Protein AF-A0A0D6JJ46-F1 (afdb_monomer_lite)

pLDDT: mean 74.97, std 7.01, range [56.66, 85.75]

Foldseek 3Di:
DVVVVVCVLPLLVLLLVLLQVLLQVCCVPPHDDDSVVSSVQSSVQLVVLLVCVVVVVDDDDVVQVVVLVVPRSRVSSVSSNVSSNVSSVVVVVVVD

Organism: NCBI:txid1608628

Secondary structure (DSSP, 8-state):
-HHHHHHHTSHHHHHHHHHHHHHHHHHHHH--S-HHHHHHHHHHHHHHHHHHHHTTSSPPPHHHHHHHHTSTTHHHHHHHHHHHHHHHHHHHHHT-

Sequence (96 aa):
MEDALVYLDNPWVVMVINGLIAGWLAGLLLGGGGLIRNLIVGILGALLGGLLVQLGVIALPPSVTDVTSQVPFGTQILVSTIGAIIVVLLARLIAR

Radius of gyration: 13.91 Å; chains: 1; bounding box: 38×26×36 Å

Structure (mmCIF, N/CA/C/O backbone):
data_AF-A0A0D6JJ46-F1
#
_entry.id   AF-A0A0D6JJ46-F1
#
loop_
_atom_site.group_PDB
_atom_site.id
_atom_site.type_symbol
_atom_site.label_atom_id
_atom_site.label_alt_id
_atom_site.label_comp_id
_atom_site.label_asym_id
_atom_site.label_entity_id
_atom_site.label_seq_id
_atom_site.pdbx_PDB_ins_code
_atom_site.Cartn_x
_atom_site.Cartn_y
_atom_site.Cartn_z
_atom_site.occupancy
_atom_site.B_iso_or_equiv
_atom_site.auth_seq_id
_atom_site.auth_comp_id
_atom_site.auth_asym_id
_atom_site.auth_atom_id
_atom_site.pdbx_PDB_model_num
ATOM 1 N N . MET A 1 1 ? 23.281 -12.034 -4.152 1.00 56.66 1 MET A N 1
ATOM 2 C CA . MET A 1 1 ? 22.408 -10.850 -4.336 1.00 56.66 1 MET A CA 1
ATOM 3 C C . MET A 1 1 ? 21.850 -10.822 -5.750 1.00 56.66 1 MET A C 1
ATOM 5 O O . MET A 1 1 ? 20.703 -10.423 -5.888 1.00 56.66 1 MET A O 1
ATOM 9 N N . GLU A 1 2 ? 22.579 -11.317 -6.761 1.00 61.53 2 GLU A N 1
ATOM 10 C CA . GLU A 1 2 ? 22.048 -11.489 -8.123 1.00 61.53 2 GLU A CA 1
ATOM 11 C C . GLU A 1 2 ? 20.740 -12.288 -8.209 1.00 61.53 2 GLU A C 1
ATOM 13 O O . GLU A 1 2 ? 19.838 -11.860 -8.919 1.00 61.53 2 GLU A O 1
ATOM 18 N N . ASP A 1 3 ? 20.571 -13.371 -7.443 1.00 64.12 3 ASP A N 1
ATOM 19 C CA . ASP A 1 3 ? 19.339 -14.175 -7.520 1.00 64.12 3 ASP A CA 1
ATOM 20 C C . ASP A 1 3 ? 18.088 -13.388 -7.111 1.00 64.12 3 ASP A C 1
ATOM 22 O O . ASP A 1 3 ? 17.023 -13.562 -7.689 1.00 64.12 3 ASP A O 1
ATOM 26 N N . ALA A 1 4 ? 18.210 -12.483 -6.133 1.00 60.69 4 ALA A N 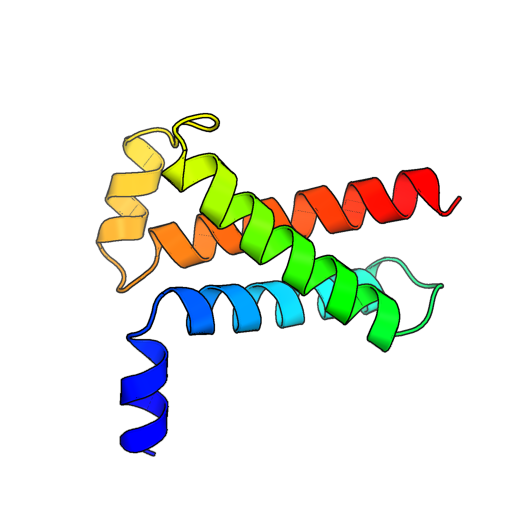1
ATOM 27 C CA . ALA A 1 4 ? 17.104 -11.627 -5.709 1.00 60.69 4 ALA A CA 1
ATOM 28 C C . ALA A 1 4 ? 16.743 -10.592 -6.785 1.00 60.69 4 ALA A C 1
ATOM 30 O O . ALA A 1 4 ? 15.567 -10.283 -6.957 1.00 60.69 4 ALA A O 1
ATOM 31 N N . LEU A 1 5 ? 17.738 -10.090 -7.524 1.00 63.62 5 LEU A N 1
ATOM 32 C CA . LEU A 1 5 ? 17.522 -9.141 -8.618 1.00 63.62 5 LEU A CA 1
ATOM 33 C C . LEU A 1 5 ? 16.744 -9.789 -9.769 1.00 63.62 5 LEU A C 1
ATOM 35 O O . LEU A 1 5 ? 15.830 -9.165 -10.294 1.00 63.62 5 LEU A O 1
ATOM 39 N N . VAL A 1 6 ? 17.006 -11.068 -10.064 1.00 68.62 6 VAL A N 1
ATOM 40 C CA . VAL A 1 6 ? 16.242 -11.848 -11.057 1.00 68.62 6 VAL A CA 1
ATOM 41 C C . VAL A 1 6 ? 14.749 -11.922 -10.707 1.00 68.62 6 VAL A C 1
ATOM 43 O O . VAL A 1 6 ? 13.898 -11.907 -11.594 1.00 68.62 6 VAL A O 1
ATOM 46 N N . TYR A 1 7 ? 14.393 -11.969 -9.419 1.00 66.50 7 TYR A N 1
ATOM 47 C CA . TYR A 1 7 ? 12.986 -11.948 -9.002 1.00 66.50 7 TYR A CA 1
ATOM 48 C C . TYR A 1 7 ? 12.364 -10.549 -9.033 1.00 66.50 7 TYR A C 1
ATOM 50 O O . TYR A 1 7 ? 11.149 -10.443 -9.194 1.00 66.50 7 TYR A O 1
ATOM 58 N N . LEU A 1 8 ? 13.160 -9.484 -8.900 1.00 64.81 8 LEU A N 1
ATOM 59 C CA . LEU A 1 8 ? 12.678 -8.103 -9.031 1.00 64.81 8 LEU A CA 1
ATOM 60 C C . LEU A 1 8 ? 12.347 -7.729 -10.479 1.00 64.81 8 LEU A C 1
ATOM 62 O O . LEU A 1 8 ? 11.579 -6.793 -10.687 1.00 64.81 8 LEU A O 1
ATOM 66 N N . ASP A 1 9 ? 12.825 -8.503 -11.454 1.00 69.38 9 ASP A N 1
ATOM 67 C CA . ASP A 1 9 ? 12.374 -8.389 -12.842 1.00 69.38 9 ASP A CA 1
ATOM 68 C C . ASP A 1 9 ? 10.937 -8.902 -13.047 1.00 69.38 9 ASP A C 1
ATOM 70 O O . ASP A 1 9 ? 10.316 -8.670 -14.087 1.00 69.38 9 ASP A O 1
ATOM 74 N N . ASN A 1 10 ? 10.375 -9.613 -12.062 1.00 73.94 10 ASN A N 1
ATOM 75 C CA . ASN A 1 10 ? 9.012 -10.108 -12.138 1.00 73.94 10 ASN A CA 1
ATOM 76 C C . ASN A 1 10 ? 8.012 -9.030 -11.665 1.00 73.94 10 ASN A C 1
ATOM 78 O O . ASN A 1 10 ? 8.020 -8.660 -10.484 1.00 73.94 10 ASN A O 1
ATO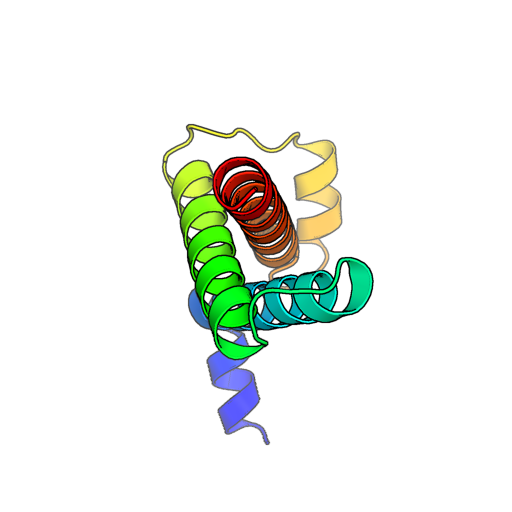M 82 N N . PRO A 1 11 ? 7.074 -8.585 -12.528 1.00 68.50 11 PRO A N 1
ATOM 83 C CA . PRO A 1 11 ? 6.126 -7.523 -12.195 1.00 68.50 11 PRO A CA 1
ATOM 84 C C . PRO A 1 11 ? 5.318 -7.807 -10.926 1.00 68.50 11 PRO A C 1
ATOM 86 O O . PRO A 1 11 ? 5.057 -6.901 -10.141 1.00 68.50 11 PRO A O 1
ATOM 89 N N . TRP A 1 12 ? 4.948 -9.067 -10.689 1.00 70.50 12 TRP A N 1
ATOM 90 C CA . TRP A 1 12 ? 4.134 -9.462 -9.540 1.00 70.50 12 TRP A CA 1
ATOM 91 C C . TRP A 1 12 ? 4.872 -9.281 -8.212 1.00 70.50 12 TRP A C 1
ATOM 93 O O . TRP A 1 12 ? 4.268 -8.876 -7.219 1.00 70.50 12 TRP A O 1
ATOM 103 N N . VAL A 1 13 ? 6.184 -9.522 -8.200 1.00 74.19 13 VAL A N 1
ATOM 104 C CA . VAL A 1 13 ? 7.029 -9.360 -7.010 1.00 74.19 13 VAL A CA 1
ATOM 105 C C . VAL A 1 13 ? 7.124 -7.884 -6.637 1.00 74.19 13 VAL A C 1
ATOM 107 O O . VAL A 1 13 ? 6.921 -7.525 -5.477 1.00 74.19 13 VAL A O 1
ATOM 110 N N . VAL A 1 14 ? 7.326 -7.017 -7.631 1.00 75.75 14 VAL A N 1
ATOM 111 C CA . VAL A 1 14 ? 7.359 -5.560 -7.444 1.00 75.75 14 VAL A CA 1
ATOM 112 C C . VAL A 1 14 ? 6.027 -5.044 -6.892 1.00 75.75 14 VAL A C 1
ATOM 114 O O . VAL A 1 14 ? 6.014 -4.248 -5.953 1.00 75.75 14 VAL A O 1
ATOM 117 N N . MET A 1 15 ? 4.895 -5.542 -7.404 1.00 72.69 15 MET A N 1
ATOM 118 C CA . MET A 1 15 ? 3.574 -5.167 -6.888 1.00 72.69 15 MET A CA 1
ATOM 119 C C . MET A 1 15 ? 3.383 -5.571 -5.424 1.00 72.69 15 MET A C 1
ATOM 121 O O . MET A 1 15 ? 2.911 -4.764 -4.624 1.00 72.69 15 MET A O 1
ATOM 125 N N . VAL A 1 16 ? 3.767 -6.796 -5.053 1.00 76.25 16 VAL A N 1
ATOM 126 C CA . VAL A 1 16 ? 3.654 -7.277 -3.667 1.00 76.25 16 VAL A CA 1
ATOM 127 C C . VAL A 1 16 ? 4.523 -6.443 -2.726 1.00 76.25 16 VAL A C 1
ATOM 129 O O . VAL A 1 16 ? 4.048 -6.037 -1.665 1.00 76.25 16 VAL A O 1
ATOM 132 N N . ILE A 1 17 ? 5.760 -6.127 -3.122 1.00 79.62 17 ILE A N 1
ATOM 133 C CA . ILE A 1 17 ? 6.669 -5.282 -2.335 1.00 79.62 17 ILE A CA 1
ATOM 134 C C . ILE A 1 17 ? 6.069 -3.885 -2.127 1.00 79.62 17 ILE A C 1
ATOM 136 O O . ILE A 1 17 ? 6.023 -3.402 -0.995 1.00 79.62 17 ILE A O 1
ATOM 140 N N . ASN A 1 18 ? 5.528 -3.258 -3.173 1.00 78.81 18 ASN A N 1
ATOM 141 C CA . ASN A 1 18 ? 4.892 -1.943 -3.046 1.00 78.81 18 ASN A CA 1
ATOM 142 C C . ASN A 1 18 ? 3.632 -1.983 -2.181 1.00 78.81 18 ASN A C 1
ATOM 144 O O . ASN A 1 18 ? 3.419 -1.085 -1.369 1.00 78.81 18 ASN A O 1
ATOM 148 N N . GLY A 1 19 ? 2.818 -3.033 -2.308 1.00 78.50 19 GLY A N 1
ATOM 149 C CA . GLY A 1 19 ? 1.642 -3.240 -1.465 1.00 78.50 19 GLY A CA 1
ATOM 150 C C . GLY A 1 19 ? 1.999 -3.386 0.013 1.00 78.50 19 GLY A C 1
ATOM 151 O O . GLY A 1 19 ? 1.343 -2.788 0.866 1.00 78.50 19 GLY A O 1
ATOM 152 N N . LEU A 1 20 ? 3.079 -4.111 0.321 1.00 81.31 20 LEU A N 1
ATOM 153 C CA . LEU A 1 20 ? 3.619 -4.218 1.677 1.00 81.31 20 LEU A CA 1
ATOM 154 C C . LEU A 1 20 ? 4.081 -2.854 2.209 1.00 81.31 20 LEU A C 1
ATOM 156 O O . LEU A 1 20 ? 3.694 -2.469 3.312 1.00 81.31 20 LEU A O 1
ATOM 160 N N . ILE A 1 21 ? 4.857 -2.102 1.423 1.00 81.19 21 ILE A N 1
ATOM 161 C CA . ILE A 1 21 ? 5.343 -0.768 1.811 1.00 81.19 21 ILE A CA 1
ATOM 162 C C . ILE A 1 21 ? 4.163 0.180 2.056 1.00 81.19 21 ILE A C 1
ATOM 164 O O . ILE A 1 21 ? 4.091 0.817 3.106 1.00 81.19 21 ILE A O 1
ATOM 168 N N . ALA A 1 22 ? 3.201 0.234 1.135 1.00 79.88 22 ALA A N 1
ATOM 169 C CA . ALA A 1 22 ? 2.022 1.088 1.245 1.00 79.88 22 ALA A CA 1
ATOM 170 C C . ALA A 1 22 ? 1.145 0.717 2.454 1.00 79.88 22 ALA A C 1
ATOM 172 O O . ALA A 1 22 ? 0.727 1.596 3.211 1.00 79.88 22 ALA A O 1
ATOM 173 N N . GLY A 1 23 ? 0.910 -0.580 2.678 1.00 79.25 23 GLY A N 1
ATOM 174 C CA . GLY A 1 23 ? 0.166 -1.085 3.832 1.00 79.25 23 GLY A CA 1
ATOM 175 C C . GLY A 1 23 ? 0.838 -0.745 5.166 1.00 79.25 23 GLY A C 1
ATOM 176 O O . GLY A 1 23 ? 0.178 -0.293 6.102 1.00 79.25 23 GLY A O 1
ATOM 177 N N . TRP A 1 24 ? 2.162 -0.890 5.253 1.00 82.56 24 TRP A N 1
ATOM 178 C CA . TRP A 1 24 ? 2.937 -0.507 6.437 1.00 82.56 24 TRP A CA 1
ATOM 179 C C . TRP A 1 24 ? 2.886 1.001 6.697 1.00 82.56 24 TRP A C 1
ATOM 181 O O . TRP A 1 24 ? 2.556 1.414 7.811 1.00 82.56 24 TRP A O 1
ATOM 191 N N . LEU A 1 25 ? 3.142 1.820 5.669 1.00 79.31 25 LEU A N 1
ATOM 192 C CA . LEU A 1 25 ? 3.093 3.282 5.761 1.00 79.31 25 LEU A CA 1
ATOM 193 C C . LEU A 1 25 ? 1.724 3.769 6.232 1.00 79.31 25 LEU A C 1
ATOM 195 O O . LEU 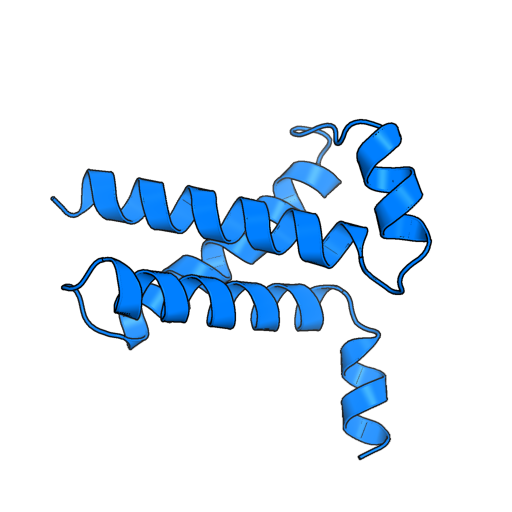A 1 25 ? 1.635 4.627 7.106 1.00 79.31 25 LEU A O 1
ATOM 199 N N . ALA A 1 26 ? 0.645 3.183 5.723 1.00 74.12 26 ALA A N 1
ATOM 200 C CA . ALA A 1 26 ? -0.697 3.513 6.178 1.00 74.12 26 ALA A CA 1
ATOM 201 C C . ALA A 1 26 ? -0.985 3.056 7.615 1.00 74.12 26 ALA A C 1
ATOM 203 O O . ALA A 1 26 ? -1.767 3.691 8.324 1.00 74.12 26 ALA A O 1
ATOM 204 N N . GLY A 1 27 ? -0.362 1.964 8.065 1.00 72.69 27 GLY A N 1
ATOM 205 C CA . GLY A 1 27 ? -0.398 1.555 9.465 1.00 72.69 27 GLY A CA 1
ATOM 206 C C . GLY A 1 27 ? 0.296 2.557 10.386 1.00 72.69 27 GLY A C 1
ATOM 207 O O . GLY A 1 27 ? -0.250 2.878 11.442 1.00 72.69 27 GLY A O 1
ATOM 208 N N . LEU A 1 28 ? 1.449 3.084 9.963 1.00 79.25 28 LEU A N 1
ATOM 209 C CA . LEU A 1 28 ? 2.210 4.092 10.705 1.00 79.25 28 LEU A CA 1
ATOM 210 C C . LEU A 1 28 ? 1.524 5.461 10.733 1.00 79.25 28 LEU A C 1
ATOM 212 O O . LEU A 1 28 ? 1.391 6.051 11.800 1.00 79.25 28 LEU A O 1
ATOM 216 N N . LEU A 1 29 ? 1.086 5.964 9.577 1.00 74.75 29 LEU A N 1
ATOM 217 C CA . LEU A 1 29 ? 0.566 7.328 9.439 1.00 74.75 29 LEU A CA 1
ATOM 218 C C . LEU A 1 29 ? -0.787 7.530 10.114 1.00 74.75 29 LEU A C 1
ATOM 220 O O . LEU A 1 29 ? -1.094 8.624 10.575 1.00 74.75 29 LEU A O 1
ATOM 224 N N . LEU A 1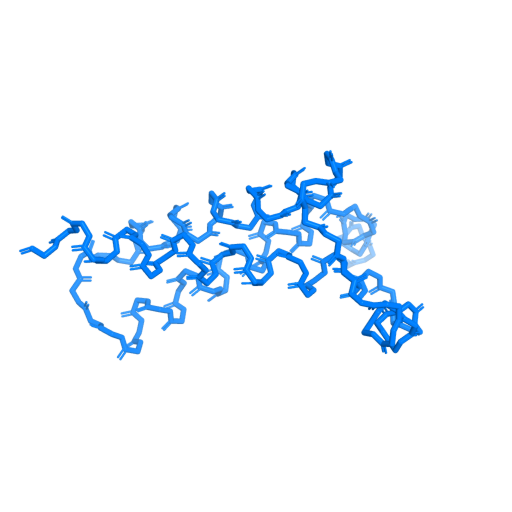 30 ? -1.624 6.498 10.119 1.00 68.94 30 LEU A N 1
ATOM 225 C CA . LEU A 1 30 ? -3.041 6.676 10.397 1.00 68.94 30 LEU A CA 1
ATOM 226 C C . LEU A 1 30 ? -3.515 5.901 11.644 1.00 68.94 30 LEU A C 1
ATOM 228 O O . LEU A 1 30 ? -4.681 6.034 12.012 1.00 68.94 30 LEU A O 1
ATOM 232 N N . GLY A 1 31 ? -2.650 5.101 12.288 1.00 69.19 31 GLY A N 1
ATOM 233 C CA . GLY A 1 31 ? -2.901 4.411 13.566 1.00 69.19 31 GLY A CA 1
ATOM 234 C C . GLY A 1 31 ? -4.058 3.390 13.577 1.00 69.19 31 GLY A C 1
ATOM 235 O O . GLY A 1 31 ? -4.931 3.403 12.711 1.00 69.19 31 GLY A O 1
ATOM 236 N N . GLY A 1 32 ? -4.068 2.485 14.568 1.00 68.50 32 GLY A N 1
ATOM 237 C CA . GLY A 1 32 ? -5.153 1.513 14.812 1.00 68.50 32 GLY A CA 1
ATOM 238 C C . GLY A 1 32 ? -5.224 0.319 13.835 1.00 68.50 32 GLY A C 1
ATOM 239 O O . GLY A 1 32 ? -4.927 0.437 12.650 1.00 68.50 32 GLY A O 1
ATOM 240 N N . GLY A 1 33 ? -5.621 -0.862 14.333 1.00 68.19 33 GLY A N 1
ATOM 241 C CA . GLY A 1 33 ? -5.964 -2.033 13.502 1.00 68.19 33 GLY A CA 1
ATOM 242 C C . GLY A 1 33 ? -4.897 -3.125 13.321 1.00 68.19 33 GLY A C 1
ATOM 243 O O . GLY A 1 33 ? -5.213 -4.156 12.733 1.00 68.19 33 GLY A O 1
ATOM 244 N N . GLY A 1 34 ? -3.687 -2.950 13.864 1.00 80.69 34 GLY A N 1
ATOM 245 C CA . GLY A 1 34 ? -2.609 -3.950 13.829 1.00 80.69 34 GLY A CA 1
ATOM 246 C C . GLY A 1 34 ? -1.822 -3.970 12.511 1.00 80.69 34 GLY A C 1
ATOM 247 O O . GLY A 1 34 ? -2.387 -3.878 11.423 1.00 80.69 34 GLY A O 1
ATOM 248 N N . LEU A 1 35 ? -0.494 -4.104 12.601 1.00 80.81 35 LEU A N 1
ATOM 249 C CA . LEU A 1 35 ? 0.409 -4.018 11.447 1.00 80.81 35 LEU A CA 1
ATOM 250 C C . LEU A 1 35 ? 0.081 -5.046 10.352 1.00 80.81 35 LEU A C 1
ATOM 252 O O . LEU A 1 35 ? -0.021 -4.698 9.179 1.00 80.81 35 LEU A O 1
ATOM 256 N N . ILE A 1 36 ? -0.119 -6.303 10.748 1.00 81.00 36 ILE A N 1
ATOM 257 C CA . ILE A 1 36 ? -0.340 -7.421 9.819 1.00 81.00 36 ILE A CA 1
ATOM 258 C C . ILE A 1 36 ? -1.583 -7.182 8.956 1.00 81.00 36 ILE A C 1
ATOM 260 O O . ILE A 1 36 ? -1.548 -7.395 7.747 1.00 81.00 36 ILE A O 1
ATOM 264 N N . ARG A 1 37 ? -2.665 -6.670 9.550 1.00 83.25 37 ARG A N 1
ATOM 265 C CA . ARG A 1 37 ? -3.892 -6.338 8.822 1.00 83.25 37 ARG A CA 1
ATOM 266 C C . ARG A 1 37 ? -3.623 -5.311 7.724 1.00 83.25 37 ARG A C 1
ATOM 268 O O . ARG A 1 37 ? -4.068 -5.496 6.597 1.00 83.25 37 ARG A O 1
ATOM 275 N N . ASN A 1 38 ? -2.880 -4.253 8.042 1.00 81.62 38 ASN A N 1
ATOM 276 C CA . ASN A 1 38 ? -2.602 -3.180 7.089 1.00 81.62 38 ASN A CA 1
ATOM 277 C C . ASN A 1 38 ? -1.682 -3.648 5.953 1.00 81.62 38 ASN A C 1
ATOM 279 O O . ASN A 1 38 ? -1.902 -3.272 4.805 1.00 81.62 38 ASN A O 1
ATOM 283 N N . LEU A 1 39 ? -0.721 -4.531 6.247 1.00 82.75 39 LEU A N 1
ATOM 284 C CA . LEU A 1 39 ? 0.108 -5.187 5.231 1.00 82.75 39 LEU A CA 1
ATOM 285 C C . LEU A 1 39 ? -0.729 -6.036 4.264 1.00 82.75 39 LEU A C 1
ATOM 287 O O . LEU A 1 39 ? -0.575 -5.907 3.052 1.00 82.75 39 LEU A O 1
ATOM 291 N N . ILE A 1 40 ? -1.643 -6.864 4.782 1.00 83.00 40 ILE A N 1
ATOM 292 C CA . ILE A 1 40 ? -2.512 -7.719 3.957 1.00 83.00 40 ILE A CA 1
ATOM 293 C C . ILE A 1 40 ? -3.397 -6.867 3.043 1.00 83.00 40 ILE A C 1
ATOM 295 O O . ILE A 1 40 ? -3.473 -7.115 1.842 1.00 83.00 40 ILE A O 1
ATOM 299 N N . VAL A 1 41 ? -4.034 -5.833 3.594 1.00 85.75 41 VAL A N 1
ATOM 300 C CA . VAL A 1 41 ? -4.883 -4.916 2.821 1.00 85.75 41 VAL A CA 1
ATOM 301 C C . VAL A 1 41 ? -4.068 -4.176 1.752 1.00 85.75 41 VAL A C 1
ATOM 303 O O . VAL A 1 41 ? -4.533 -4.036 0.622 1.00 85.75 41 VAL A O 1
ATOM 306 N N . GLY A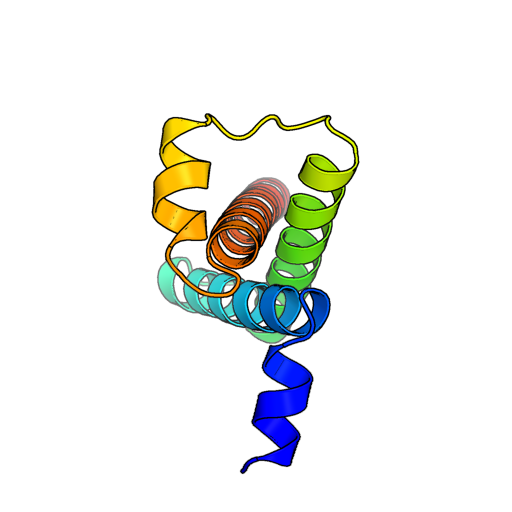 1 42 ? -2.841 -3.757 2.077 1.00 85.12 42 GLY A N 1
ATOM 307 C CA . GLY A 1 42 ? -1.924 -3.122 1.129 1.00 85.12 42 GLY A CA 1
ATOM 308 C C . GLY A 1 42 ? -1.540 -4.032 -0.041 1.00 85.12 42 GLY A C 1
ATOM 309 O O . GLY A 1 42 ? -1.607 -3.600 -1.191 1.00 85.12 42 GLY A O 1
ATOM 310 N N . ILE A 1 43 ? -1.222 -5.306 0.221 1.00 84.75 43 ILE A N 1
ATOM 311 C CA . ILE A 1 43 ? -0.953 -6.300 -0.834 1.00 84.75 43 ILE A CA 1
ATOM 312 C C . ILE A 1 43 ? -2.179 -6.489 -1.732 1.00 84.75 43 ILE A C 1
ATOM 314 O O . ILE A 1 43 ? -2.057 -6.433 -2.954 1.00 84.75 43 ILE A O 1
ATOM 318 N N . LEU A 1 44 ? -3.364 -6.682 -1.143 1.00 85.12 44 LEU A N 1
ATOM 319 C CA . LEU A 1 44 ? -4.600 -6.861 -1.910 1.00 85.12 44 LEU A CA 1
ATOM 320 C C . LEU A 1 44 ? -4.880 -5.653 -2.806 1.00 85.12 44 LEU A C 1
ATOM 322 O O . LEU A 1 44 ? -5.254 -5.821 -3.964 1.00 85.12 44 LEU A O 1
ATOM 326 N N . GLY A 1 45 ? -4.643 -4.443 -2.304 1.00 83.50 45 GLY A N 1
ATOM 327 C CA . GLY A 1 45 ? -4.781 -3.237 -3.104 1.00 83.50 45 GLY A CA 1
ATOM 328 C C . GLY A 1 45 ? -3.779 -3.131 -4.242 1.00 83.50 45 GLY A C 1
ATOM 329 O O . GLY A 1 45 ? -4.171 -2.784 -5.354 1.00 83.50 45 GLY A O 1
ATOM 330 N N . ALA A 1 46 ? -2.513 -3.476 -4.010 1.00 83.81 46 ALA A N 1
ATOM 331 C CA . ALA A 1 46 ? -1.507 -3.478 -5.066 1.00 83.81 46 ALA A CA 1
ATOM 332 C C . ALA A 1 46 ? -1.855 -4.445 -6.202 1.00 83.81 46 ALA A C 1
ATOM 334 O O . ALA A 1 46 ? -1.747 -4.086 -7.377 1.00 83.81 46 ALA A O 1
ATOM 335 N N . LEU A 1 47 ? -2.325 -5.643 -5.847 1.00 84.00 47 LEU A N 1
ATOM 336 C CA . LEU A 1 47 ? -2.759 -6.651 -6.811 1.00 84.00 47 LEU A CA 1
ATOM 337 C C . LEU A 1 47 ? -4.013 -6.202 -7.571 1.00 84.00 47 LEU A C 1
ATOM 339 O O . LEU A 1 47 ? -4.053 -6.308 -8.795 1.00 84.00 47 LEU A O 1
ATOM 343 N N . LEU A 1 48 ? -5.009 -5.647 -6.873 1.00 83.44 48 LEU A N 1
ATOM 344 C CA . LEU A 1 48 ? -6.225 -5.125 -7.502 1.00 83.44 48 LEU A CA 1
ATOM 345 C C . LEU A 1 48 ? -5.929 -3.947 -8.438 1.00 83.44 48 LEU A C 1
ATOM 347 O O . LEU A 1 48 ? -6.476 -3.903 -9.534 1.00 83.44 48 LEU A O 1
ATOM 351 N N . GLY A 1 49 ? -5.033 -3.028 -8.064 1.00 79.50 49 GLY A N 1
ATOM 352 C CA . GLY A 1 49 ? -4.611 -1.927 -8.936 1.00 79.50 49 GLY A CA 1
ATOM 353 C C . GLY A 1 49 ? -3.977 -2.421 -10.233 1.00 79.50 49 GLY A C 1
ATOM 354 O O . GLY A 1 49 ? -4.367 -1.983 -11.315 1.00 79.50 49 GLY A O 1
ATOM 355 N N . GLY A 1 50 ? -3.048 -3.379 -10.131 1.00 80.00 50 GLY A N 1
ATOM 356 C CA . GLY A 1 50 ? -2.422 -4.020 -11.291 1.00 80.00 50 GLY A CA 1
ATOM 357 C C . GLY A 1 50 ? -3.435 -4.706 -12.206 1.00 80.00 50 GLY A C 1
ATOM 358 O O . GLY A 1 50 ? -3.396 -4.531 -13.424 1.00 80.00 50 GLY A O 1
ATOM 359 N N . LEU A 1 51 ? -4.379 -5.435 -11.609 1.00 81.44 51 LEU A N 1
ATOM 360 C CA . LEU A 1 51 ? -5.429 -6.151 -12.326 1.00 81.44 51 LEU A CA 1
ATOM 361 C C . LEU A 1 51 ? -6.389 -5.195 -13.053 1.00 81.44 51 LEU A C 1
ATOM 363 O O . LEU A 1 51 ? -6.706 -5.414 -14.217 1.00 81.44 51 LEU A O 1
ATOM 367 N N . LEU A 1 52 ? -6.824 -4.109 -12.406 1.00 80.31 52 LEU A N 1
ATOM 368 C CA . LEU A 1 52 ? -7.745 -3.129 -12.999 1.00 80.31 52 LEU A CA 1
ATOM 369 C C . LEU A 1 52 ? -7.139 -2.401 -14.207 1.00 80.31 52 LEU A C 1
ATOM 371 O O . LEU A 1 52 ? -7.857 -2.074 -15.153 1.00 80.31 52 LEU A O 1
ATOM 375 N N . VAL A 1 53 ? -5.824 -2.182 -14.193 1.00 76.81 53 VAL A N 1
ATOM 376 C CA . VAL A 1 53 ? -5.095 -1.625 -15.338 1.00 76.81 53 VAL A CA 1
ATOM 377 C C . VAL A 1 53 ? -4.9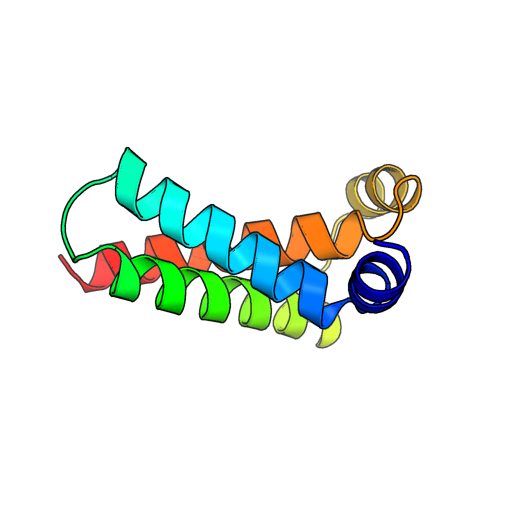32 -2.660 -16.450 1.00 76.81 53 VAL A C 1
ATOM 379 O O . VAL A 1 53 ? -5.177 -2.334 -17.608 1.00 76.81 53 VAL A O 1
ATOM 382 N N . GLN A 1 54 ? -4.589 -3.915 -16.129 1.00 78.00 54 GLN A N 1
ATOM 383 C CA . GLN A 1 54 ? -4.513 -4.988 -17.135 1.00 78.00 54 GLN A CA 1
ATOM 384 C C . GLN A 1 54 ? -5.855 -5.246 -17.828 1.00 78.00 54 GLN A C 1
ATOM 386 O O . GLN A 1 54 ? -5.887 -5.500 -19.028 1.00 78.00 54 GLN A O 1
ATOM 391 N N . LEU A 1 55 ? -6.960 -5.160 -17.086 1.00 78.69 55 LEU A N 1
ATOM 392 C CA . LEU A 1 55 ? -8.311 -5.328 -17.619 1.00 78.69 55 LEU A CA 1
ATOM 393 C C . LEU A 1 55 ? -8.805 -4.111 -18.422 1.00 78.69 55 LEU A C 1
ATOM 395 O O . LEU A 1 55 ? -9.921 -4.139 -18.932 1.00 78.69 55 LEU A O 1
ATOM 399 N N . GLY A 1 56 ? -8.015 -3.035 -18.522 1.00 78.25 56 GLY A N 1
ATOM 400 C CA . GLY A 1 56 ? -8.392 -1.816 -19.243 1.00 78.25 56 GLY A CA 1
ATOM 401 C C . GLY A 1 56 ? -9.514 -1.013 -18.577 1.00 78.25 56 GLY A C 1
ATOM 402 O O . GLY A 1 56 ? -10.044 -0.086 -19.183 1.00 78.25 56 GLY A O 1
ATOM 403 N N . VAL A 1 57 ? -9.877 -1.348 -17.334 1.00 78.38 57 VAL A N 1
ATOM 404 C CA . VAL A 1 57 ? -10.906 -0.638 -16.555 1.00 78.38 57 VAL A CA 1
ATOM 405 C C . VAL A 1 57 ? -10.387 0.732 -16.118 1.00 78.38 57 VAL A C 1
ATOM 407 O O . VAL A 1 57 ? -11.142 1.701 -16.075 1.00 78.38 57 VAL A O 1
ATOM 410 N N . ILE A 1 58 ? -9.088 0.819 -15.816 1.00 72.56 58 ILE A N 1
ATOM 411 C CA . ILE A 1 58 ? -8.400 2.067 -15.484 1.00 72.56 58 ILE A CA 1
ATOM 412 C C . ILE A 1 58 ? -7.370 2.353 -16.575 1.00 72.56 58 ILE A C 1
ATOM 414 O O . ILE A 1 58 ? -6.363 1.656 -16.689 1.00 72.56 58 ILE A O 1
ATOM 418 N N . ALA A 1 59 ? -7.614 3.402 -17.362 1.00 70.50 59 ALA A N 1
ATOM 419 C CA . ALA A 1 59 ? -6.651 3.909 -18.331 1.00 70.50 59 ALA A CA 1
ATOM 420 C C . ALA A 1 59 ? -5.680 4.877 -17.642 1.00 70.50 59 ALA A C 1
ATOM 422 O O . ALA A 1 59 ? -6.095 5.878 -17.053 1.00 70.50 59 ALA A O 1
ATOM 423 N N . LEU A 1 60 ? -4.381 4.587 -17.718 1.00 71.31 60 LEU A N 1
ATOM 424 C CA . LEU A 1 60 ? -3.347 5.519 -17.269 1.00 71.31 60 LEU A CA 1
ATOM 425 C C . LEU A 1 60 ? -3.123 6.585 -18.348 1.00 71.31 60 LEU A C 1
ATOM 427 O O . LEU A 1 60 ? -3.028 6.231 -19.526 1.00 71.31 60 LEU A O 1
ATOM 431 N N . PRO A 1 61 ? -3.019 7.875 -17.982 1.00 73.75 61 PRO A N 1
ATOM 432 C CA . PRO A 1 61 ? -2.734 8.917 -18.955 1.00 73.75 61 PRO A CA 1
ATOM 433 C C . PRO A 1 61 ? -1.353 8.682 -19.592 1.00 73.75 61 PRO A C 1
ATOM 435 O O . PRO A 1 61 ? -0.397 8.462 -18.843 1.00 73.75 61 PRO A O 1
ATOM 438 N N . PRO A 1 62 ? -1.217 8.797 -20.930 1.00 66.56 62 PRO A N 1
ATOM 439 C CA . PRO A 1 62 ? 0.043 8.563 -21.645 1.00 66.56 62 PRO A CA 1
ATOM 440 C C . PRO A 1 62 ? 1.222 9.359 -21.082 1.00 66.56 62 PRO A C 1
ATOM 442 O O . PRO A 1 62 ? 2.321 8.839 -20.954 1.00 66.56 62 PRO A O 1
ATOM 445 N N . SER A 1 63 ? 0.969 10.589 -20.629 1.00 65.88 63 SER A N 1
ATOM 446 C CA . SER A 1 63 ? 1.969 11.466 -20.014 1.00 65.88 63 SER A CA 1
ATOM 447 C C . SER A 1 63 ? 2.598 10.905 -18.734 1.00 65.88 63 SER A C 1
ATOM 449 O O . SER A 1 63 ? 3.724 11.262 -18.400 1.00 65.88 63 SER A O 1
ATOM 451 N N . VAL A 1 64 ? 1.894 10.036 -18.006 1.00 63.56 64 VAL A N 1
ATOM 452 C CA . VAL A 1 64 ? 2.398 9.388 -16.786 1.00 63.56 64 VAL A CA 1
ATOM 453 C C . VAL A 1 64 ? 3.090 8.075 -17.141 1.00 63.56 64 VAL A C 1
ATOM 455 O O . VAL A 1 64 ? 4.122 7.732 -16.558 1.00 63.56 64 VAL A O 1
ATOM 458 N N . THR A 1 65 ? 2.558 7.350 -18.125 1.00 65.06 65 THR A N 1
ATOM 459 C CA . THR A 1 65 ? 3.164 6.124 -18.650 1.00 65.06 65 THR A CA 1
ATOM 460 C C . THR A 1 65 ? 4.502 6.409 -19.320 1.00 65.06 65 THR A C 1
ATOM 462 O O . THR A 1 65 ? 5.447 5.682 -19.054 1.00 65.06 65 THR A O 1
ATOM 465 N N . ASP A 1 66 ? 4.644 7.487 -20.088 1.00 63.88 66 ASP A N 1
ATOM 466 C CA . ASP A 1 66 ? 5.893 7.819 -20.788 1.00 63.88 66 ASP A CA 1
ATOM 467 C C . ASP A 1 66 ? 7.046 8.100 -19.817 1.00 63.88 66 ASP A C 1
ATOM 469 O O . ASP A 1 66 ? 8.146 7.580 -19.985 1.00 63.88 66 ASP A O 1
ATOM 473 N N . VAL A 1 67 ? 6.784 8.857 -18.746 1.00 64.50 67 VAL A N 1
ATOM 474 C CA . VAL A 1 67 ? 7.781 9.168 -17.705 1.00 64.50 67 VAL A CA 1
ATOM 475 C C . VAL A 1 67 ? 8.141 7.920 -16.903 1.00 64.50 67 VAL A C 1
ATOM 477 O O . VAL A 1 67 ? 9.308 7.667 -16.609 1.00 64.50 67 VAL A O 1
ATOM 480 N N . THR A 1 68 ? 7.142 7.110 -16.559 1.00 64.25 68 THR A N 1
ATOM 481 C CA . THR A 1 68 ? 7.363 5.888 -15.778 1.00 64.25 68 THR A CA 1
ATOM 482 C C . THR A 1 68 ? 7.923 4.732 -16.608 1.00 64.25 68 THR A C 1
ATOM 484 O O . THR A 1 68 ? 8.498 3.819 -16.027 1.00 64.25 68 THR A O 1
ATOM 487 N N . SER A 1 69 ? 7.832 4.788 -17.940 1.00 65.31 69 SER A N 1
ATOM 488 C CA . SER A 1 69 ? 8.434 3.804 -18.854 1.00 65.31 69 SER A CA 1
ATOM 489 C C . SER A 1 69 ? 9.939 4.004 -19.034 1.00 65.31 69 SER A C 1
ATOM 491 O O . SER A 1 69 ? 10.621 3.100 -19.508 1.00 65.31 69 SER A O 1
ATOM 493 N N . GLN A 1 70 ? 10.480 5.165 -18.640 1.00 73.44 70 GLN A N 1
ATOM 494 C CA . GLN A 1 70 ? 11.929 5.406 -18.630 1.00 73.44 70 GLN A CA 1
ATOM 495 C C . GLN A 1 70 ? 12.638 4.692 -17.473 1.00 73.44 70 GLN A C 1
ATOM 497 O O . GLN A 1 70 ? 13.861 4.565 -17.474 1.00 73.44 70 GLN A O 1
ATOM 502 N N . VAL A 1 71 ? 11.871 4.228 -16.485 1.00 65.94 71 VAL A N 1
ATOM 503 C CA . VAL A 1 71 ? 12.362 3.498 -15.320 1.00 65.94 71 VAL A CA 1
ATOM 504 C C . VAL A 1 71 ? 11.915 2.041 -15.450 1.00 65.94 71 VAL A C 1
ATOM 506 O O . VAL A 1 71 ? 10.731 1.802 -15.708 1.00 65.94 71 VAL A O 1
ATOM 509 N N . PRO A 1 72 ? 12.804 1.052 -15.241 1.00 69.44 72 PRO A N 1
ATOM 510 C CA . PRO A 1 72 ? 12.406 -0.351 -15.199 1.00 69.44 72 PRO A CA 1
ATOM 511 C C . PRO A 1 72 ? 11.232 -0.543 -14.233 1.00 69.44 72 PRO A C 1
ATOM 513 O O . PRO A 1 72 ? 11.304 -0.147 -13.070 1.00 69.44 72 PRO A O 1
ATOM 516 N N . PHE A 1 73 ? 10.133 -1.110 -14.732 1.00 65.06 73 PHE A N 1
ATOM 517 C CA . PHE A 1 73 ? 8.906 -1.381 -13.971 1.00 65.06 73 PHE A CA 1
ATOM 518 C C . PHE A 1 73 ? 8.189 -0.153 -13.377 1.00 65.06 73 PHE A C 1
ATOM 520 O O . PHE A 1 73 ? 7.270 -0.312 -12.570 1.00 65.06 73 PHE A O 1
ATOM 527 N N . GLY A 1 74 ? 8.534 1.076 -13.781 1.00 73.75 74 GLY A N 1
ATOM 528 C CA . GLY A 1 74 ? 7.986 2.294 -13.173 1.00 73.75 74 GLY A CA 1
ATOM 529 C C . GLY A 1 74 ? 6.462 2.390 -13.273 1.00 73.75 74 GLY A C 1
ATOM 530 O O . GLY A 1 74 ? 5.799 2.770 -12.306 1.00 73.75 74 GLY A O 1
ATOM 531 N N . THR A 1 75 ? 5.876 1.982 -14.402 1.00 76.56 75 THR A N 1
ATOM 532 C CA . THR A 1 75 ? 4.415 1.971 -14.561 1.00 76.56 75 THR A CA 1
ATOM 533 C C . THR A 1 75 ? 3.760 0.954 -13.623 1.00 76.56 75 THR A C 1
ATOM 535 O O . THR A 1 75 ? 2.752 1.270 -12.997 1.00 76.56 75 THR A O 1
ATOM 538 N N . GLN A 1 76 ? 4.335 -0.242 -13.440 1.00 73.31 76 GLN A N 1
ATOM 539 C CA . GLN A 1 76 ? 3.787 -1.223 -12.492 1.00 73.31 76 GLN A CA 1
ATOM 540 C C . GLN A 1 76 ? 3.936 -0.765 -11.042 1.00 73.31 76 GLN A C 1
ATOM 542 O O . GLN A 1 76 ? 3.025 -0.990 -10.240 1.00 73.31 76 GLN A O 1
ATOM 547 N N . ILE A 1 77 ? 5.040 -0.093 -10.705 1.00 75.75 77 ILE A N 1
ATOM 548 C CA . ILE A 1 77 ? 5.238 0.496 -9.379 1.00 75.75 77 ILE A CA 1
ATOM 549 C C . ILE A 1 77 ? 4.151 1.527 -9.092 1.00 75.75 77 ILE A C 1
ATOM 551 O O . ILE A 1 77 ? 3.501 1.469 -8.047 1.00 75.75 77 ILE A O 1
ATOM 555 N N . LEU A 1 78 ? 3.903 2.426 -10.044 1.00 81.25 78 LEU A N 1
ATOM 556 C CA . LEU A 1 78 ? 2.887 3.463 -9.916 1.00 81.25 78 LEU A CA 1
ATOM 557 C C . LEU A 1 78 ? 1.491 2.853 -9.728 1.00 81.25 78 LEU A C 1
ATOM 559 O O . LEU A 1 78 ? 0.775 3.197 -8.791 1.00 81.25 78 LEU A O 1
ATOM 563 N N . VAL A 1 79 ? 1.129 1.898 -10.582 1.00 81.06 79 VAL A N 1
ATOM 564 C CA . VAL A 1 79 ? -0.186 1.249 -10.567 1.00 81.06 79 VAL A CA 1
ATOM 565 C C . VAL A 1 79 ? -0.431 0.468 -9.278 1.00 81.06 79 VAL A C 1
ATOM 567 O O . VAL A 1 79 ? -1.491 0.604 -8.666 1.00 81.06 79 VAL A O 1
ATOM 570 N N . SER A 1 80 ? 0.548 -0.324 -8.841 1.00 76.25 80 SER A N 1
ATOM 571 C CA . SER A 1 80 ? 0.442 -1.082 -7.589 1.00 76.25 80 SER A CA 1
ATOM 572 C C . SER A 1 80 ? 0.382 -0.171 -6.372 1.00 76.25 80 SER A C 1
ATOM 574 O O . SER A 1 80 ? -0.409 -0.411 -5.465 1.00 76.25 80 SER A O 1
ATOM 576 N N . THR A 1 81 ? 1.141 0.922 -6.370 1.00 79.00 81 THR A N 1
ATOM 577 C CA . THR A 1 81 ? 1.084 1.914 -5.292 1.00 79.00 81 THR A CA 1
ATOM 578 C C . THR A 1 81 ? -0.290 2.584 -5.230 1.00 79.00 81 THR A C 1
ATOM 580 O O . THR A 1 81 ? -0.881 2.662 -4.155 1.00 79.00 81 THR A O 1
ATOM 583 N N . ILE A 1 82 ? -0.846 3.005 -6.371 1.00 81.00 82 ILE A N 1
ATOM 584 C CA . ILE A 1 82 ? -2.179 3.624 -6.433 1.00 81.00 82 ILE A CA 1
ATOM 585 C C . ILE A 1 82 ? -3.256 2.638 -5.967 1.00 81.00 82 ILE A C 1
ATOM 587 O O . ILE A 1 82 ? -4.077 2.985 -5.118 1.00 81.00 82 ILE A O 1
ATOM 591 N N . GLY A 1 83 ? -3.233 1.399 -6.466 1.00 81.19 83 GLY A N 1
ATOM 592 C CA . GLY A 1 83 ? -4.173 0.360 -6.043 1.00 81.19 83 GLY A CA 1
ATOM 593 C C . GLY A 1 83 ? -4.099 0.071 -4.545 1.00 81.19 83 GLY A C 1
ATOM 594 O O . GLY A 1 83 ? -5.132 0.007 -3.873 1.00 81.19 83 GLY A O 1
ATOM 595 N N . ALA A 1 84 ? -2.881 -0.049 -4.006 1.00 80.31 84 ALA A N 1
ATOM 596 C CA . ALA A 1 84 ? -2.646 -0.254 -2.581 1.00 80.31 84 ALA A CA 1
ATOM 597 C C . ALA A 1 84 ? -3.236 0.885 -1.750 1.00 80.31 84 ALA A C 1
ATOM 599 O O . ALA A 1 84 ? -3.997 0.630 -0.819 1.00 80.31 84 ALA A O 1
ATOM 600 N N . ILE A 1 85 ? -2.947 2.136 -2.121 1.00 79.06 85 ILE A N 1
ATOM 601 C CA . ILE A 1 85 ? -3.462 3.323 -1.431 1.00 79.06 85 ILE A CA 1
ATOM 602 C C . ILE A 1 85 ? -4.993 3.328 -1.434 1.00 79.06 85 ILE A C 1
ATOM 604 O O . ILE A 1 85 ? -5.596 3.487 -0.374 1.00 79.06 85 ILE A O 1
ATOM 608 N N . ILE A 1 86 ? -5.631 3.112 -2.588 1.00 79.69 86 ILE A N 1
ATOM 609 C CA . ILE A 1 86 ? -7.097 3.137 -2.701 1.00 79.69 86 ILE A CA 1
ATOM 610 C C . ILE A 1 86 ? -7.731 2.089 -1.783 1.00 79.69 86 ILE A C 1
ATOM 612 O O . ILE A 1 86 ? -8.604 2.422 -0.982 1.00 79.69 86 ILE A O 1
ATOM 616 N N . VAL A 1 87 ? -7.290 0.832 -1.857 1.00 80.88 87 VAL A N 1
ATOM 617 C CA . VAL A 1 87 ? -7.893 -0.250 -1.062 1.00 80.88 87 VAL A CA 1
ATOM 618 C C . VAL A 1 87 ? -7.636 -0.063 0.427 1.00 80.88 87 VAL A C 1
ATOM 620 O O . VAL A 1 87 ? -8.532 -0.301 1.233 1.00 80.88 87 VAL A O 1
ATOM 623 N N . VAL A 1 88 ? -6.458 0.426 0.807 1.00 77.88 88 VAL A N 1
ATOM 624 C CA . VAL A 1 88 ? -6.150 0.762 2.199 1.00 77.88 88 VAL A CA 1
ATOM 625 C C . VAL A 1 88 ? -7.061 1.872 2.728 1.00 77.88 88 VAL A C 1
ATOM 627 O O . VAL A 1 88 ? -7.574 1.759 3.844 1.00 77.88 88 VAL A O 1
ATOM 630 N N . LEU A 1 89 ? -7.306 2.921 1.939 1.00 78.25 89 LEU A N 1
ATOM 631 C CA . LEU A 1 89 ? -8.223 4.001 2.310 1.00 78.25 89 LEU A CA 1
ATOM 632 C C . LEU A 1 89 ? -9.669 3.501 2.435 1.00 78.25 89 LEU A C 1
ATOM 634 O O . LEU A 1 89 ? -10.339 3.814 3.420 1.00 78.25 89 LEU A O 1
ATOM 638 N N . LEU A 1 90 ? -10.132 2.679 1.487 1.00 81.94 90 LEU A N 1
ATOM 639 C CA . LEU A 1 90 ? -11.472 2.080 1.515 1.00 81.94 90 LEU A CA 1
ATOM 640 C C . LEU A 1 90 ? -11.660 1.156 2.720 1.00 81.94 90 LEU A C 1
ATOM 642 O O . LEU A 1 90 ? -12.642 1.281 3.450 1.00 81.94 90 LEU A O 1
ATOM 646 N N . ALA A 1 91 ? -10.699 0.267 2.974 1.00 77.50 91 ALA A N 1
ATOM 647 C CA . ALA A 1 91 ? -10.727 -0.625 4.126 1.00 77.50 91 ALA A CA 1
ATOM 648 C C . ALA A 1 91 ? -10.800 0.158 5.443 1.00 77.50 91 ALA A C 1
ATOM 650 O O . ALA A 1 91 ? -11.452 -0.288 6.382 1.00 77.50 91 ALA A O 1
ATOM 651 N N . ARG A 1 92 ? -10.175 1.339 5.509 1.00 72.50 92 ARG A N 1
ATOM 652 C CA . ARG A 1 92 ? -10.272 2.246 6.660 1.00 72.50 92 ARG A CA 1
ATOM 653 C C . ARG A 1 92 ? -11.636 2.887 6.812 1.00 72.50 92 ARG A C 1
ATOM 655 O O . ARG A 1 92 ? -12.117 2.973 7.935 1.00 72.50 92 ARG A O 1
ATOM 662 N N . LEU A 1 93 ? -12.233 3.339 5.714 1.00 77.38 93 LEU A N 1
ATOM 663 C CA . LEU A 1 93 ? -13.555 3.956 5.740 1.00 77.38 93 LEU A CA 1
ATOM 664 C C . LEU A 1 93 ? -14.613 2.973 6.262 1.00 77.38 93 LEU A C 1
ATOM 666 O O . LEU A 1 93 ? -15.474 3.364 7.038 1.00 77.38 93 LEU A O 1
ATOM 670 N N . ILE A 1 94 ? -14.505 1.700 5.867 1.00 79.38 94 ILE A N 1
ATOM 671 C CA . ILE A 1 94 ? -15.422 0.623 6.272 1.00 79.38 94 ILE A CA 1
ATOM 672 C C . ILE A 1 94 ? -15.133 0.127 7.695 1.00 79.38 94 ILE A C 1
ATOM 674 O O . ILE A 1 94 ? -16.037 -0.305 8.399 1.00 79.38 94 ILE A O 1
ATOM 678 N N . ALA A 1 95 ? -13.869 0.143 8.122 1.00 70.31 95 ALA A N 1
ATOM 679 C CA . ALA A 1 95 ? -13.464 -0.328 9.446 1.00 70.31 95 ALA A CA 1
ATOM 680 C C . ALA A 1 95 ? -13.755 0.654 10.591 1.00 70.31 95 ALA A C 1
ATOM 682 O O . ALA A 1 95 ? -13.385 0.356 11.729 1.00 70.31 95 ALA A O 1
ATOM 683 N N . ARG A 1 96 ? -14.315 1.822 10.276 1.00 57.75 96 ARG A N 1
ATOM 684 C CA . ARG A 1 96 ? -14.708 2.854 11.232 1.00 57.75 96 ARG A CA 1
ATOM 685 C C . ARG A 1 96 ? -16.132 2.616 11.711 1.00 57.75 96 ARG A C 1
ATOM 687 O O . ARG A 1 96 ? -16.363 2.877 12.909 1.00 57.75 96 ARG A O 1
#